Protein 7RXU (pdb70)

Solvent-accessible surface area: 7900 Å² total; per-residue (Å²): 137,133,36,114,12,43,125,94,0,47,4,44,18,94,57,34,170,70,161,104,73,25,204,2,31,96,36,0,61,114,24,0,15,85,64,0,60,57,153,68,18,125,101,174,128,24,50,2,20,0,46,2,88,4,49,94,38,78,36,61,54,87,39,124,41,199,110,45,102,29,51,17,40,52,0,74,2,41,0,41,2,76,1,63,29,132,120,48,64,83,88,81,52,60,13,54,2,34,74,79,24,149,37,65,74,113,54,154,21,57,95,86,24,34,76,63,0,7,85,16,0,0,21,81,0,0,72,96,0,34,66,80,19,91

Radius of gyration: 16.75 Å; Cα contacts (8 Å, |Δi|>4): 276; chains: 1; bounding box: 41×37×44 Å

Secondary structure (DSSP, 8-state):
----S-SEEEEEEEE---------HHHHHHHHHHHHT-EE--GGG-SEEEEEEEEEEEEEEEEE-TTS-EEEEEEEEEEEEEEE-SSS-EEEEEEEEEEEEE--TT-PPPHHHHHHHHHHHHHHHHHHHHHHH-

InterPro domains:
  IPR007485 LPS-assembly lipoprotein LptE [PF04390] (37-156)

Foldseek 3Di:
DDFDADQEEAEFEEEDDDPLDADCRVVLVVLLCVVRVHDYDDPVVGQKYKYKYKAPWDWAADDADPVRFGFKTKTKIKIWIWIQGNVGDIDTDIFMFIDMDTDDGPDDQDNVNSNVGVSRRSNVRSVVVRVVRD

Nearest PDB structures (foldseek):
  7rxu-assembly1_A  TM=1.008E+00  e=3.771E-29  Campylobact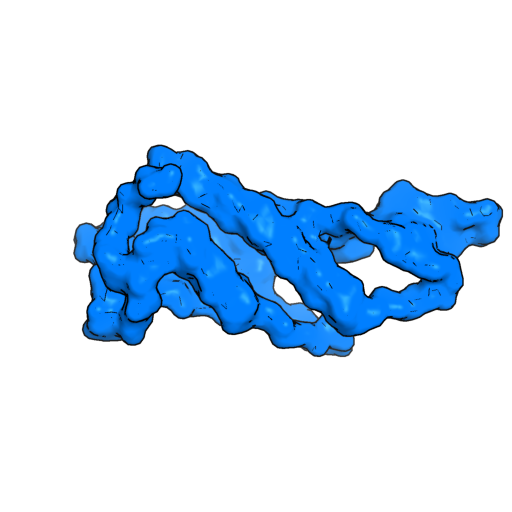er jejuni
  5ixm-assembly3_F  TM=6.508E-01  e=1.075E-06  Yersinia pestis
  2r76-assembly1_A  TM=6.269E-01  e=2.241E-06  Shewanella oneidensis MR-1
  5ixm-assembly1_B  TM=6.285E-01  e=2.862E-06  Yersinia pestis
  5iv8-assembly1_B  TM=6.406E-01  e=2.156E-05  Klebsiella pneumoniae

Sequence (134 aa):
ANNIFDEKVYVNVELSQQDNSIYVADTLKEMVISKLGRKLALKHEADDVINVKMNNLEFIPLAYDKNGYVISYKAKLNLDFNVVFKDGSSQAFSTSGSYNFEISPNSIISDSARYEEAIRAASSEAFDEFISVIA

Structure (mmCIF, N/CA/C/O backbone):
data_7RXU
#
_entry.id   7RXU
#
_cell.length_a   89.071
_cell.length_b   89.071
_cell.length_c   118.220
_cell.angle_alpha   90.000
_cell.angle_beta   90.000
_cell.angle_gamma   120.000
#
_symmetry.space_group_name_H-M   'P 62 2 2'
#
loop_
_entity.id
_entity.type
_entity.pdbx_description
1 polymer Lipoprotein
2 non-polymer GLYCEROL
3 non-polymer 1,2-ETHANEDIOL
4 water water
#
loop_
_atom_site.group_PDB
_atom_site.id
_atom_site.type_symbol
_atom_site.label_atom_id
_atom_site.label_alt_id
_atom_site.label_comp_id
_atom_site.label_asym_id
_atom_site.label_entity_id
_atom_site.label_seq_id
_atom_site.pdbx_PDB_ins_code
_atom_site.Cartn_x
_atom_site.Cartn_y
_atom_site.Cartn_z
_atom_site.occupancy
_atom_site.B_iso_or_equiv
_atom_site.auth_seq_id
_atom_site.auth_comp_id
_atom_site.auth_asym_id
_atom_site.auth_atom_id
_atom_site.pdbx_PDB_model_num
ATOM 1 N N . ALA A 1 10 ? 56.26842 15.41863 15.21966 1.000 165.35458 25 ALA A N 1
ATOM 2 C CA . ALA A 1 10 ? 56.28186 15.05808 16.63443 1.000 165.53325 25 ALA A CA 1
ATOM 3 C C . ALA A 1 10 ? 56.75810 16.22189 17.50280 1.000 174.39463 25 ALA A C 1
ATOM 4 O O . ALA A 1 10 ? 57.70778 16.08457 18.27431 1.000 182.89941 25 ALA A O 1
ATOM 6 N N . ASN A 1 11 ? 56.09473 17.36846 17.37613 1.000 171.69382 26 ASN A N 1
ATOM 7 C CA . ASN A 1 11 ? 56.45434 18.57664 18.11201 1.000 170.89820 26 ASN A CA 1
ATOM 8 C C . ASN A 1 11 ? 55.23390 19.04272 18.89326 1.000 158.06538 26 ASN A C 1
ATOM 9 O O . ASN A 1 11 ? 54.23338 19.46103 18.30054 1.000 148.32958 26 ASN A O 1
ATOM 14 N N . ASN A 1 12 ? 55.32066 18.97060 20.21998 1.000 155.36403 27 ASN A N 1
ATOM 15 C CA . ASN A 1 12 ? 54.18246 19.19409 21.09815 1.000 148.28482 27 ASN A CA 1
ATOM 16 C C . ASN A 1 12 ? 54.53637 20.24413 22.14143 1.000 142.52813 27 ASN A C 1
ATOM 17 O O . ASN A 1 12 ? 55.70707 20.57493 22.35007 1.000 150.08830 27 ASN A O 1
ATOM 22 N N . ILE A 1 13 ? 53.50181 20.75409 22.81505 1.000 130.21260 28 ILE A N 1
ATOM 23 C CA . ILE A 1 13 ? 53.67879 21.83500 23.78048 1.000 129.03754 28 ILE A CA 1
ATOM 24 C C . ILE A 1 13 ? 53.61444 21.35527 25.22192 1.000 133.30306 28 ILE A C 1
ATOM 25 O O . ILE A 1 13 ? 53.90468 22.14384 26.13761 1.000 130.63418 28 ILE A O 1
ATOM 30 N N . PHE A 1 14 ? 53.27554 20.09047 25.45514 1.000 133.43648 29 PHE A N 1
ATOM 31 C CA . PHE A 1 14 ? 53.17922 19.57219 26.80945 1.000 112.99846 29 PHE A CA 1
ATOM 32 C C . PHE A 1 14 ? 54.56476 19.41347 27.42961 1.000 115.33613 29 PHE A C 1
ATOM 33 O O . PHE A 1 14 ? 55.59480 19.50340 26.75867 1.000 124.88153 29 PHE A O 1
ATOM 41 N N . ASP A 1 15 ? 54.57830 19.17126 28.73465 1.000 105.52216 30 ASP A N 1
ATOM 42 C CA . ASP A 1 15 ? 55.80147 18.87517 29.46256 1.000 119.17360 30 ASP A CA 1
ATOM 43 C C . ASP A 1 15 ? 55.96032 17.36339 29.60938 1.000 121.77078 30 ASP A C 1
ATOM 44 O O . ASP A 1 15 ? 55.03345 16.59240 29.35282 1.000 118.31052 30 ASP A O 1
ATOM 49 N N . GLU A 1 16 ? 57.15015 16.95063 30.06232 1.000 118.33881 31 GLU A N 1
ATOM 50 C CA . GLU A 1 16 ? 57.56928 15.55266 29.95104 1.000 117.59084 31 GLU A CA 1
ATOM 51 C C . GLU A 1 16 ? 56.56548 14.58071 30.56720 1.000 113.28532 31 GLU A C 1
ATOM 52 O O . GLU A 1 16 ? 56.36823 13.47422 30.05053 1.000 107.41168 31 GLU A O 1
ATOM 58 N N . LYS A 1 17 ? 55.93135 14.96194 31.67290 1.000 103.91980 32 LYS A N 1
ATOM 59 C CA . LYS A 1 17 ? 55.02236 14.07377 32.38962 1.000 108.81944 32 LYS A CA 1
ATOM 60 C C . LYS A 1 17 ? 53.59607 14.60094 32.28920 1.000 110.92773 32 LYS A C 1
ATOM 61 O O . LYS A 1 17 ? 53.31758 15.73955 32.68417 1.000 117.12454 32 LYS A O 1
ATOM 67 N N . VAL A 1 18 ? 52.69930 13.76606 31.76512 1.000 98.51121 33 VAL A N 1
ATOM 68 C CA . VAL A 1 18 ? 51.30502 14.12394 31.53770 1.000 91.85940 33 VAL A CA 1
ATOM 69 C C . VAL A 1 18 ? 50.42629 13.10129 32.24047 1.000 86.71600 33 VAL A C 1
ATOM 70 O O . VAL A 1 18 ? 50.69701 11.89718 32.18870 1.000 86.16239 33 VAL A O 1
ATOM 74 N N . TYR A 1 19 ? 49.37354 13.57839 32.89200 1.000 86.41661 34 TYR A N 1
ATOM 75 C CA . TYR A 1 19 ? 48.35355 12.71153 33.46550 1.000 90.43178 34 TYR A CA 1
ATOM 76 C C . TYR A 1 19 ? 47.16735 12.66849 32.50775 1.000 94.37570 34 TYR A C 1
ATOM 77 O O . TYR A 1 19 ? 46.64028 13.71721 32.12079 1.000 91.61329 34 TYR A O 1
ATOM 86 N N . VAL A 1 20 ? 46.76044 11.46564 32.11032 1.000 92.32693 35 VAL A N 1
ATOM 87 C CA . VAL A 1 20 ? 45.65977 11.29057 31.17037 1.000 87.95638 35 VAL A CA 1
ATOM 88 C C . VAL A 1 20 ? 44.55106 10.51645 31.86720 1.000 81.97886 35 VAL A C 1
ATOM 89 O O . VAL A 1 20 ? 44.77965 9.41887 32.39024 1.000 90.47236 35 VAL A O 1
ATOM 93 N N . ASN A 1 21 ? 43.35397 11.08834 31.86432 1.000 79.40672 36 ASN A N 1
ATOM 94 C CA . ASN A 1 21 ? 42.15246 10.45597 32.38243 1.000 82.92907 36 ASN A CA 1
ATOM 95 C C . ASN A 1 21 ? 41.14237 10.35567 31.24794 1.000 88.98588 36 ASN A C 1
ATOM 96 O O . ASN A 1 21 ? 40.81691 11.36515 30.61374 1.000 84.37315 36 ASN A O 1
ATOM 101 N N . VAL A 1 22 ? 40.65244 9.14671 30.98840 1.000 80.34156 37 VAL A N 1
ATOM 102 C CA . VAL A 1 22 ? 39.70820 8.89683 29.90465 1.000 71.50547 37 VAL A CA 1
ATOM 103 C C . VAL A 1 22 ? 38.40802 8.36783 30.49893 1.000 83.23514 37 VAL A C 1
ATOM 104 O O . VAL A 1 22 ? 38.41339 7.35825 31.21664 1.000 86.41697 37 VAL A O 1
ATOM 108 N N . GLU A 1 23 ? 37.29754 9.04518 30.19830 1.000 87.44393 38 GLU A N 1
ATOM 109 C CA . GLU A 1 23 ? 35.96376 8.58804 30.56532 1.000 84.73650 38 GLU A CA 1
ATOM 110 C C . GLU A 1 23 ? 35.12814 8.33778 29.31332 1.000 91.32686 38 GLU A C 1
ATOM 111 O O . GLU A 1 23 ? 35.36776 8.92831 28.25472 1.000 81.87631 38 GLU A O 1
ATOM 117 N N . LEU A 1 24 ? 34.13801 7.45572 29.44043 1.000 99.95956 39 LEU A N 1
ATOM 118 C CA . LEU A 1 24 ? 33.22418 7.13867 28.35028 1.000 94.58625 39 LEU A CA 1
ATOM 119 C C . LEU A 1 24 ? 31.78886 7.33087 28.81872 1.000 103.91346 39 LEU A C 1
ATOM 120 O O . LEU A 1 24 ? 31.49719 7.30742 30.01686 1.000 118.01694 39 LEU A O 1
ATOM 125 N N . SER A 1 25 ? 30.88383 7.49603 27.85772 1.000 107.71970 40 SER A N 1
ATOM 126 C CA . SER A 1 25 ? 29.49418 7.74236 28.20708 1.000 125.04618 40 SER A CA 1
ATOM 127 C C . SER A 1 25 ? 28.77894 6.44166 28.58456 1.000 132.88706 40 SER A C 1
ATOM 128 O O . SER A 1 25 ? 29.28252 5.32797 28.39531 1.000 132.10554 40 SER A O 1
ATOM 131 N N . GLN A 1 26 ? 27.59011 6.60971 29.15606 1.000 147.08213 41 GLN A N 1
ATOM 132 C CA . GLN A 1 26 ? 26.72394 5.48547 29.48457 1.000 157.50401 41 GLN A CA 1
ATOM 133 C C . GLN A 1 26 ? 26.38396 4.67765 28.23459 1.000 155.48209 41 GLN A C 1
ATOM 134 O O . GLN A 1 26 ? 26.00895 5.24418 27.19908 1.000 140.75875 41 GLN A O 1
ATOM 140 N N . GLN A 1 27 ? 26.57979 3.35385 28.31578 1.000 163.47784 42 GLN A N 1
ATOM 141 C CA . GLN A 1 27 ? 26.22605 2.43058 27.24058 1.000 173.26146 42 GLN A CA 1
ATOM 142 C C . GLN A 1 27 ? 25.87915 1.08599 27.85857 1.000 173.63800 42 GLN A C 1
ATOM 143 O O . GLN A 1 27 ? 26.49998 0.67770 28.84032 1.000 191.99096 42 GLN A O 1
ATOM 149 N N . ASP A 1 28 ? 24.90354 0.39697 27.26523 1.000 157.97521 43 ASP A N 1
ATOM 150 C CA . ASP A 1 28 ? 24.56057 -0.96036 27.67884 1.000 149.66550 43 ASP A CA 1
ATOM 151 C C . ASP A 1 28 ? 23.82398 -1.71144 26.58158 1.000 139.27236 43 ASP A C 1
ATOM 152 O O . ASP A 1 28 ? 23.96464 -2.92703 26.44269 1.000 127.71616 43 ASP A O 1
ATOM 157 N N . ASN A 1 31 ? 26.65519 -4.14830 24.52710 1.000 143.36644 46 ASN A N 1
ATOM 158 C CA . ASN A 1 31 ? 27.37503 -3.33277 23.55197 1.000 153.15830 46 ASN A CA 1
ATOM 159 C C . ASN A 1 31 ? 28.43723 -2.47282 24.22461 1.000 155.84528 46 ASN A C 1
ATOM 160 O O . ASN A 1 31 ? 29.22141 -1.79642 23.55711 1.000 156.56470 46 ASN A O 1
ATOM 165 N N . SER A 1 32 ? 28.45753 -2.51104 25.55369 1.000 152.02558 47 SER A N 1
ATOM 166 C CA . SER A 1 32 ? 29.50434 -1.84530 26.31821 1.000 133.69823 47 SER A CA 1
ATOM 167 C C . SER A 1 32 ? 30.82943 -2.57380 26.11114 1.000 113.27081 47 SER A C 1
ATOM 168 O O . SER A 1 32 ? 30.90655 -3.79202 26.30120 1.000 109.95488 47 SER A O 1
ATOM 171 N N . ILE A 1 33 ? 31.86922 -1.84121 25.69864 1.000 95.87280 48 ILE A N 1
ATOM 172 C CA . ILE A 1 33 ? 33.18090 -2.43025 25.46018 1.000 96.20438 48 ILE A CA 1
ATOM 173 C C . ILE A 1 33 ? 34.25209 -1.61103 26.17258 1.000 85.56921 48 ILE A C 1
ATOM 174 O O . ILE A 1 33 ? 34.07186 -0.43242 26.48228 1.000 83.13506 48 ILE A O 1
ATOM 179 N N . TYR A 1 34 ? 35.38762 -2.26163 26.42187 1.000 75.85614 49 TYR A N 1
ATOM 180 C CA . TYR A 1 34 ? 36.53774 -1.62631 27.05252 1.000 65.45223 49 TYR A CA 1
ATOM 181 C C . TYR A 1 34 ? 37.41580 -0.97758 25.99935 1.000 74.01812 49 TYR A C 1
ATOM 182 O O . TYR A 1 34 ? 37.96535 -1.66659 25.13408 1.000 91.45214 49 TYR A O 1
ATOM 191 N N . VAL A 1 35 ? 37.58119 0.33689 26.10307 1.000 72.58847 50 VAL A N 1
ATOM 192 C CA . VAL A 1 35 ? 38.42547 1.08980 25.18812 1.000 71.76256 50 VAL A CA 1
ATOM 193 C C . VAL A 1 35 ? 39.17610 2.16550 25.96137 1.000 61.94416 50 VAL A C 1
ATOM 194 O O . VAL A 1 35 ? 40.12212 2.76719 25.44192 1.000 70.91046 50 VAL A O 1
ATOM 198 N N . ALA A 1 36 ? 38.75676 2.42056 27.20230 1.000 65.17847 51 ALA A N 1
ATOM 199 C CA . ALA A 1 36 ? 39.24440 3.59115 27.92984 1.000 67.37920 51 ALA A CA 1
ATOM 200 C C . ALA A 1 36 ? 40.76637 3.56522 28.09424 1.000 66.84651 51 ALA A C 1
ATOM 201 O O . ALA A 1 36 ? 41.44419 4.58012 27.88451 1.000 66.38133 51 ALA A O 1
ATOM 203 N N . ASP A 1 37 ? 41.32588 2.41151 28.46212 1.000 70.65235 52 ASP A N 1
ATOM 204 C CA . ASP A 1 37 ? 42.77333 2.32551 28.63672 1.000 67.46525 52 ASP A CA 1
ATOM 205 C C . ASP A 1 37 ? 43.50060 2.31475 27.30315 1.000 69.91758 52 ASP A C 1
ATOM 206 O O . ASP A 1 37 ? 44.66150 2.74184 27.22569 1.000 70.16098 52 ASP A O 1
ATOM 211 N N . THR A 1 38 ? 42.84613 1.80030 26.25866 1.000 69.91488 53 THR A N 1
ATOM 212 C CA . THR A 1 38 ? 43.40038 1.87241 24.91237 1.000 71.70516 53 THR A CA 1
ATOM 213 C C . THR A 1 38 ? 43.53983 3.31806 24.46829 1.000 60.56313 53 THR A C 1
ATOM 214 O O . THR A 1 38 ? 44.58243 3.71851 23.93543 1.000 61.03181 53 THR A O 1
ATOM 218 N N . LEU A 1 39 ? 42.49308 4.11727 24.69822 1.000 60.57107 54 LEU A N 1
ATOM 219 C CA . LEU A 1 39 ? 42.51456 5.53736 24.35470 1.000 56.50125 54 LEU A CA 1
ATOM 220 C C . LEU A 1 39 ? 43.59912 6.27785 25.12194 1.000 57.02591 54 LEU A C 1
ATOM 221 O O . LEU A 1 39 ? 44.28117 7.14889 24.56429 1.000 68.21406 54 LEU A O 1
ATOM 226 N N . LYS A 1 40 ? 43.76602 5.95031 26.40486 1.000 57.99390 55 LYS A N 1
ATOM 227 C CA . LYS A 1 40 ? 44.81374 6.57151 27.20588 1.000 68.14878 55 LYS A CA 1
ATOM 228 C C . LYS A 1 40 ? 46.19192 6.26529 26.63225 1.000 69.77463 55 LYS A C 1
ATOM 229 O O . LYS A 1 40 ? 46.98193 7.17461 26.35439 1.000 76.05371 55 LYS A O 1
ATOM 235 N N . GLU A 1 41 ? 46.49848 4.98445 26.43993 1.000 65.41091 56 GLU A N 1
ATOM 236 C CA . GLU A 1 41 ? 47.81438 4.63617 25.92097 1.000 62.95827 56 GLU A CA 1
ATOM 237 C C . GLU A 1 41 ? 48.01071 5.15823 24.50380 1.000 67.40927 56 GLU A C 1
ATOM 238 O O . GLU A 1 41 ? 49.14084 5.46811 24.10686 1.000 61.95393 56 GLU A O 1
ATOM 244 N N . MET A 1 42 ? 46.92497 5.29175 23.74075 1.000 60.49751 57 MET A N 1
ATOM 245 C CA . MET A 1 42 ? 47.03693 5.80268 22.38130 1.000 65.63110 57 MET A CA 1
ATOM 246 C C . MET A 1 42 ? 47.45774 7.27037 22.38357 1.000 74.41997 57 MET A C 1
ATOM 247 O O . MET A 1 42 ? 48.44588 7.64132 21.73621 1.000 66.79196 57 MET A O 1
ATOM 252 N N . VAL A 1 43 ? 46.74947 8.12043 23.13457 1.000 67.29325 58 VAL A N 1
ATOM 253 C CA . VAL A 1 43 ? 47.05181 9.54897 23.06400 1.000 75.44378 58 VAL A CA 1
ATOM 254 C C . VAL A 1 43 ? 48.43094 9.84360 23.64480 1.000 81.93581 58 VAL A C 1
ATOM 255 O O . VAL A 1 43 ? 49.17274 10.67776 23.11191 1.000 71.89339 58 VAL A O 1
ATOM 259 N N . ILE A 1 44 ? 48.81037 9.15950 24.72764 1.000 74.40675 59 ILE A N 1
ATOM 260 C CA . ILE A 1 44 ? 50.10327 9.45599 25.33422 1.000 67.08863 59 ILE A CA 1
ATOM 261 C C . ILE A 1 44 ? 51.23910 9.04707 24.40053 1.000 75.68238 59 ILE A C 1
ATOM 262 O O . ILE A 1 44 ? 52.28350 9.70961 24.35432 1.000 75.18220 59 ILE A O 1
ATOM 267 N N . SER A 1 45 ? 51.05133 7.97905 23.62238 1.000 68.01963 60 SER A N 1
ATOM 268 C CA . SER A 1 45 ? 52.04145 7.61691 22.61335 1.000 73.64391 60 SER A CA 1
ATOM 269 C C . SER A 1 45 ? 52.09020 8.64318 21.47941 1.000 77.10763 60 SER A C 1
ATOM 270 O O . SER A 1 45 ? 53.17197 8.95050 20.96534 1.000 75.38628 60 SER A O 1
ATOM 273 N N . LYS A 1 46 ? 50.93541 9.19011 21.07915 1.000 70.06815 61 LYS A N 1
ATOM 274 C CA . LYS A 1 46 ? 50.93005 10.27768 20.09919 1.000 78.55557 61 LYS A CA 1
ATOM 275 C C . LYS A 1 46 ? 51.62132 11.52683 20.64049 1.000 76.79673 61 LYS A C 1
ATOM 276 O O . LYS A 1 46 ? 52.34781 12.20479 19.90634 1.000 77.26768 61 LYS A O 1
ATOM 282 N N . LEU A 1 47 ? 51.39618 11.85575 21.91686 1.000 89.95222 62 LEU A N 1
ATOM 283 C CA . LEU A 1 47 ? 52.00507 13.03948 22.51893 1.000 86.95966 62 LEU A CA 1
ATOM 284 C C . LEU A 1 47 ? 53.51093 12.89324 22.70608 1.000 88.68147 62 LEU A C 1
ATOM 285 O O . LEU A 1 47 ? 54.20921 13.90692 22.81373 1.000 105.47005 62 LEU A O 1
ATOM 290 N N . GLY A 1 48 ? 54.02400 11.66540 22.75272 1.000 87.96198 63 GLY A N 1
ATOM 291 C CA . GLY A 1 48 ? 55.44833 11.44496 22.91091 1.000 83.29493 63 GLY A CA 1
ATOM 292 C C . GLY A 1 48 ? 55.96300 11.64145 24.31582 1.000 88.92513 63 GLY A C 1
ATOM 293 O O . GLY A 1 48 ? 57.18214 11.63130 24.52311 1.000 100.81476 63 GLY A O 1
ATOM 294 N N . ARG A 1 49 ? 55.07712 11.82044 25.28608 1.000 84.79911 64 ARG A N 1
ATOM 295 C CA . ARG A 1 49 ? 55.46302 12.01251 26.67193 1.000 96.96691 64 ARG A CA 1
ATOM 296 C C . ARG A 1 49 ? 55.19936 10.74750 27.47906 1.000 97.77891 64 ARG A C 1
ATOM 297 O O . ARG A 1 49 ? 54.61090 9.77810 26.99964 1.000 90.36611 64 ARG A O 1
ATOM 305 N N . LYS A 1 50 ? 55.64467 10.76952 28.72646 1.000 99.35659 65 LYS A N 1
ATOM 306 C CA . LYS A 1 50 ? 55.50877 9.63010 29.61589 1.000 104.91206 65 LYS A CA 1
ATOM 307 C C . LYS A 1 50 ? 54.37134 9.87428 30.60042 1.000 99.86296 65 LYS A C 1
ATOM 308 O O . LYS A 1 50 ? 54.21180 10.98073 31.12152 1.000 108.44826 65 LYS A O 1
ATOM 314 N N . LEU A 1 51 ? 53.55902 8.84152 30.81525 1.000 96.21035 66 LEU A N 1
ATOM 315 C CA . LEU A 1 51 ? 52.43129 8.93384 31.73005 1.000 92.03100 66 LEU A CA 1
ATOM 316 C C . LEU A 1 51 ? 52.90443 9.16228 33.16098 1.000 101.37224 66 LEU A C 1
ATOM 317 O O . LEU A 1 51 ? 53.98937 8.72901 33.55966 1.000 109.70685 66 LEU A O 1
ATOM 322 N N . ALA A 1 52 ? 52.06179 9.83783 33.94110 1.000 94.63359 67 ALA A N 1
ATOM 323 C CA . ALA A 1 52 ? 52.36958 10.12853 35.33300 1.000 100.20852 67 ALA A CA 1
ATOM 324 C C . ALA A 1 52 ? 51.08280 10.14792 36.14767 1.000 94.71874 67 ALA A C 1
ATOM 325 O O . ALA A 1 52 ? 49.98575 10.32691 35.61334 1.000 92.19290 67 ALA A O 1
ATOM 327 N N . LEU A 1 53 ? 51.23165 9.96674 37.45721 1.000 107.78346 68 LEU A N 1
ATOM 328 C CA . LEU A 1 53 ? 50.08073 10.00824 38.34593 1.000 111.08229 68 LEU A CA 1
ATOM 329 C C . LEU A 1 53 ? 49.56454 11.44306 38.48019 1.000 112.37359 68 LEU A C 1
ATOM 330 O O . LEU A 1 53 ? 50.29643 12.41582 38.27168 1.000 117.04037 68 LEU A O 1
ATOM 335 N N . LYS A 1 54 ? 48.27946 11.56138 38.83828 1.000 104.21649 69 LYS A N 1
ATOM 336 C CA . LYS A 1 54 ? 47.58365 12.84725 38.76176 1.000 109.50257 69 LYS A CA 1
ATOM 337 C C . LYS A 1 54 ? 48.30957 13.94025 39.53628 1.000 118.12432 69 LYS A C 1
ATOM 338 O O . LYS A 1 54 ? 48.46282 15.06559 39.04719 1.000 120.42946 69 LYS A O 1
ATOM 344 N N . HIS A 1 55 ? 48.74528 13.63792 40.75343 1.000 122.32295 70 HIS A N 1
ATOM 345 C CA . HIS A 1 55 ? 49.39061 14.63405 41.59265 1.000 140.33837 70 HIS A CA 1
ATOM 346 C C . HIS A 1 55 ? 50.90647 14.59978 41.48471 1.000 145.49587 70 HIS A C 1
ATOM 347 O O . HIS A 1 55 ? 51.58823 15.27026 42.26569 1.000 155.03203 70 HIS A O 1
ATOM 354 N N . GLU A 1 56 ? 51.44338 13.84248 40.52961 1.000 137.67849 71 GLU A N 1
ATOM 355 C CA . GLU A 1 56 ? 52.86331 13.86804 40.20514 1.000 143.94925 71 GLU A CA 1
ATOM 356 C C . GLU A 1 56 ? 53.11085 14.36916 38.78810 1.000 135.92164 71 GLU A C 1
ATOM 357 O O . GLU A 1 56 ? 54.23394 14.24437 38.28319 1.000 135.56618 71 GLU A O 1
ATOM 363 N N . ALA A 1 57 ? 52.09679 14.93194 38.13663 1.000 125.09593 72 ALA A N 1
ATOM 364 C CA . ALA A 1 57 ? 52.16778 15.30930 36.73475 1.000 120.56188 72 ALA A CA 1
ATOM 365 C C . ALA A 1 57 ? 52.27118 16.81973 36.58311 1.000 124.31379 72 ALA A C 1
ATOM 366 O O . ALA A 1 57 ? 51.85900 17.58950 37.45543 1.000 128.74517 72 ALA A O 1
ATOM 368 N N . ASP A 1 58 ? 52.83503 17.23456 35.44901 1.000 126.16176 73 ASP A N 1
ATOM 369 C CA . ASP A 1 58 ? 52.91245 18.65488 35.13157 1.000 137.30154 73 ASP A CA 1
ATOM 370 C C . ASP A 1 58 ? 51.61911 19.13758 34.48954 1.000 137.52357 73 ASP A C 1
ATOM 371 O O . ASP A 1 58 ? 51.02702 20.13050 34.92983 1.000 122.11481 73 ASP A O 1
ATOM 376 N N . ASP A 1 59 ? 51.16397 18.43428 33.45522 1.000 118.36256 74 ASP A N 1
ATOM 377 C CA . ASP A 1 59 ? 49.93119 18.75564 32.75838 1.000 105.66447 74 ASP A CA 1
ATOM 378 C C . ASP A 1 59 ? 48.91922 17.63524 32.95299 1.000 95.21776 74 ASP A C 1
ATOM 379 O O . ASP A 1 59 ? 49.26546 16.50303 33.30405 1.000 98.79680 74 ASP A O 1
ATOM 384 N N . VAL A 1 60 ? 47.65553 17.97228 32.71945 1.000 90.78649 75 VAL A N 1
ATOM 385 C CA . VAL A 1 60 ? 46.54273 17.04860 32.87712 1.000 87.63373 75 VAL A CA 1
ATOM 386 C C . VAL A 1 60 ? 45.65706 17.16276 31.64712 1.000 90.87852 75 VAL A C 1
ATOM 387 O O . VAL A 1 60 ? 45.29402 18.27264 31.24294 1.000 88.91437 75 VAL A O 1
ATOM 391 N N . ILE A 1 61 ? 45.33011 16.02303 31.04054 1.000 87.09180 76 ILE A N 1
ATOM 392 C CA . ILE A 1 61 ? 44.37551 15.95829 29.93980 1.000 78.63120 76 ILE A CA 1
ATOM 393 C C . ILE A 1 61 ? 43.21116 15.10001 30.39472 1.000 82.98501 76 ILE A C 1
ATOM 394 O O . ILE A 1 61 ? 43.40398 13.94068 30.77800 1.000 77.57246 76 ILE A O 1
ATOM 399 N N . ASN A 1 62 ? 42.00885 15.65781 30.35058 1.000 86.52954 77 ASN A N 1
ATOM 400 C CA . ASN A 1 62 ? 40.79467 14.89465 30.59686 1.000 81.85659 77 ASN A CA 1
ATOM 401 C C . ASN A 1 62 ? 40.09388 14.69349 29.26293 1.000 80.06811 77 ASN A C 1
ATOM 402 O O . ASN A 1 62 ? 39.85852 15.65907 28.52896 1.000 80.56108 77 ASN A O 1
ATOM 407 N N . VAL A 1 63 ? 39.79346 13.43991 28.93980 1.000 67.96339 78 VAL A N 1
ATOM 408 C CA . VAL A 1 63 ? 39.16031 13.07998 27.68092 1.000 75.32877 78 VAL A CA 1
ATOM 409 C C . VAL A 1 63 ? 37.87926 12.33459 28.00175 1.000 78.45516 78 VAL A C 1
ATOM 410 O O . VAL A 1 63 ? 37.87851 11.42465 28.83863 1.000 83.03162 78 VAL A O 1
ATOM 414 N N . LYS A 1 64 ? 36.79202 12.71920 27.34230 1.000 73.28058 79 LYS A N 1
ATOM 415 C CA . LYS A 1 64 ? 35.52616 12.01489 27.47393 1.000 76.53364 79 LYS A CA 1
ATOM 416 C C . LYS A 1 64 ? 34.98889 11.74382 26.07978 1.000 69.73494 79 LYS A C 1
ATOM 417 O O . LYS A 1 64 ? 34.75794 12.67826 25.30815 1.000 76.96650 79 LYS A O 1
ATOM 423 N N . MET A 1 65 ? 34.81632 10.47003 25.75019 1.000 76.22655 80 MET A N 1
ATOM 424 C CA . MET A 1 65 ? 34.21130 10.11929 24.47882 1.000 71.69462 80 MET A CA 1
ATOM 425 C C . MET A 1 65 ? 32.71648 10.37870 24.52553 1.000 88.58602 80 MET A C 1
ATOM 426 O O . MET A 1 65 ? 32.02409 9.92014 25.43869 1.000 97.77036 80 MET A O 1
ATOM 431 N N . ASN A 1 66 ? 32.21622 11.09138 23.52204 1.000 88.48916 81 ASN A N 1
ATOM 432 C CA . ASN A 1 66 ? 30.82830 11.50870 23.49642 1.000 78.81657 81 ASN A CA 1
ATOM 433 C C . ASN A 1 66 ? 30.26876 11.35563 22.09158 1.000 79.10073 81 ASN A C 1
ATOM 434 O O . ASN A 1 66 ? 31.00631 11.34506 21.10415 1.000 74.30259 81 ASN A O 1
ATOM 439 N N . ASN A 1 67 ? 28.94173 11.24124 22.02166 1.000 83.71533 82 ASN A N 1
ATOM 440 C CA . ASN A 1 67 ? 28.19885 11.21491 20.75695 1.000 80.60018 82 ASN A CA 1
ATOM 441 C C . ASN A 1 67 ? 28.62857 10.05082 19.86736 1.000 76.87636 82 ASN A C 1
ATOM 442 O O . ASN A 1 67 ? 28.61586 10.15099 18.64079 1.000 79.33767 82 ASN A O 1
ATOM 447 N N . LEU A 1 68 ? 29.00544 8.93680 20.48507 1.000 76.40374 83 LEU A N 1
ATOM 448 C CA . LEU A 1 68 ? 29.36592 7.74331 19.72911 1.000 66.85747 83 LEU A CA 1
ATOM 449 C C . LEU A 1 68 ? 28.13835 7.23418 18.98210 1.000 80.71656 83 LEU A C 1
ATOM 450 O O . LEU A 1 68 ? 27.10728 6.94972 19.59620 1.000 81.55017 83 LEU A O 1
ATOM 455 N N . GLU A 1 69 ? 28.24232 7.11942 17.66041 1.000 88.60164 84 GLU A N 1
ATOM 456 C CA . GLU A 1 69 ? 27.12291 6.66607 16.85236 1.000 91.47508 84 GLU A CA 1
ATOM 457 C C . GLU A 1 69 ? 27.61865 5.81876 15.69098 1.000 86.03836 84 GLU A C 1
ATOM 458 O O . GLU A 1 69 ? 28.73380 6.00650 15.18576 1.000 77.31540 84 GLU A O 1
ATOM 464 N N . PHE A 1 70 ? 26.76492 4.88423 15.28159 1.000 78.03049 85 PHE A N 1
ATOM 465 C CA . PHE A 1 70 ? 27.00440 4.00922 14.13940 1.000 80.31277 85 PHE A CA 1
ATOM 466 C C . PHE A 1 70 ? 25.95745 4.34447 13.07975 1.000 93.77811 85 PHE A C 1
ATOM 467 O O . PHE A 1 70 ? 24.78194 3.99754 13.22956 1.000 98.22467 85 PHE A O 1
ATOM 475 N N . ILE A 1 71 ? 26.37355 5.03452 12.02985 1.000 82.71333 86 ILE A N 1
ATOM 476 C CA . ILE A 1 71 ? 25.45928 5.54356 11.00175 1.000 89.06434 86 ILE A CA 1
ATOM 477 C C . ILE A 1 71 ? 25.51742 4.61599 9.80229 1.000 97.34270 86 ILE A C 1
ATOM 478 O O . ILE A 1 71 ? 26.61191 4.30673 9.31471 1.000 96.11831 86 ILE A O 1
ATOM 483 N N . PRO A 1 72 ? 24.36931 4.14831 9.29004 1.000 97.84619 87 PRO A N 1
ATOM 484 C CA . PRO A 1 72 ? 24.38545 3.28759 8.09878 1.000 100.85522 87 PRO A CA 1
ATOM 485 C C . PRO A 1 72 ? 24.84289 4.05313 6.86294 1.000 97.57141 87 PRO A C 1
ATOM 486 O O . PRO A 1 72 ? 24.35101 5.14539 6.56921 1.000 91.69787 87 PRO A O 1
ATOM 490 N N . LEU A 1 73 ? 25.79535 3.46701 6.13861 1.000 87.03233 88 LEU A N 1
ATOM 491 C CA . LEU A 1 73 ? 26.30483 4.04331 4.90193 1.000 92.93989 88 LEU A CA 1
ATOM 492 C C . LEU A 1 73 ? 25.69821 3.41374 3.65716 1.000 98.61449 88 LEU A C 1
ATOM 493 O O . LEU A 1 73 ? 25.47893 4.11331 2.66302 1.000 103.41041 88 LEU A O 1
ATOM 498 N N . ALA A 1 74 ? 25.43404 2.10730 3.67921 1.000 84.65109 89 ALA A N 1
ATOM 499 C CA . ALA A 1 74 ? 24.96330 1.40011 2.49829 1.000 91.05711 89 ALA A CA 1
ATOM 500 C C . ALA A 1 74 ? 24.04935 0.25135 2.90243 1.000 89.86031 89 ALA A C 1
ATOM 501 O O . ALA A 1 74 ? 24.16014 -0.30059 4.00085 1.000 89.85898 89 ALA A O 1
ATOM 503 N N . TYR A 1 75 ? 23.14604 -0.10369 1.99195 1.000 86.95980 90 TYR A N 1
ATOM 504 C CA . TYR A 1 75 ? 22.19052 -1.18138 2.19296 1.000 91.98325 90 TYR A CA 1
ATOM 505 C C . TYR A 1 75 ? 22.29294 -2.16285 1.03516 1.000 94.50240 90 TYR A C 1
ATOM 506 O O . TYR A 1 75 ? 22.66026 -1.78973 -0.08258 1.000 99.57992 90 TYR A O 1
ATOM 515 N N . ASP A 1 76 ? 21.96449 -3.42345 1.30315 1.000 101.66702 91 ASP A N 1
ATOM 516 C CA . ASP A 1 76 ? 21.96543 -4.42449 0.24358 1.000 109.42166 91 ASP A CA 1
ATOM 517 C C . ASP A 1 76 ? 20.64566 -4.34353 -0.52860 1.000 115.19953 91 ASP A C 1
ATOM 518 O O . ASP A 1 76 ? 19.83255 -3.43761 -0.32256 1.000 109.96786 91 ASP A O 1
ATOM 523 N N . LYS A 1 77 ? 20.41533 -5.30627 -1.42835 1.000 119.71751 92 LYS A N 1
ATOM 524 C CA . LYS A 1 77 ? 19.21880 -5.28432 -2.26720 1.000 120.45542 92 LYS A CA 1
ATOM 525 C C . LYS A 1 77 ? 17.93083 -5.37238 -1.45603 1.000 125.93809 92 LYS A C 1
ATOM 526 O O . LYS A 1 77 ? 16.88904 -4.89124 -1.91568 1.000 114.92275 92 LYS A O 1
ATOM 532 N N . ASN A 1 78 ? 17.97892 -5.95861 -0.25951 1.000 136.80131 93 ASN A N 1
ATOM 533 C CA . ASN A 1 78 ? 16.78797 -6.16705 0.55278 1.000 142.19551 93 ASN A CA 1
ATOM 534 C C . ASN A 1 78 ? 16.53016 -5.04260 1.54829 1.000 140.35487 93 ASN A C 1
ATOM 535 O O . ASN A 1 78 ? 15.44244 -4.99341 2.13361 1.000 155.78026 93 ASN A O 1
ATOM 540 N N . GLY A 1 79 ? 17.48640 -4.13927 1.74708 1.000 127.11310 94 GLY A N 1
ATOM 541 C CA . GLY A 1 79 ? 17.35463 -3.08626 2.72951 1.000 118.15514 94 GLY A CA 1
ATOM 542 C C . GLY A 1 79 ? 18.11330 -3.31913 4.01744 1.000 121.70708 94 GLY A C 1
ATOM 543 O O . GLY A 1 79 ? 18.01292 -2.49045 4.93148 1.000 117.17792 94 GLY A O 1
ATOM 544 N N . TYR A 1 80 ? 18.85361 -4.42206 4.12481 1.000 123.59747 95 TYR A N 1
ATOM 545 C CA . TYR A 1 80 ? 19.68507 -4.66454 5.29626 1.000 115.19909 95 TYR A CA 1
ATOM 546 C C . TYR A 1 80 ? 20.92497 -3.78208 5.24386 1.000 104.62143 95 TYR A C 1
ATOM 547 O O . TYR A 1 80 ? 21.54539 -3.61883 4.18880 1.000 109.36838 95 TYR A O 1
ATOM 556 N N . VAL A 1 81 ? 21.27914 -3.19875 6.38869 1.000 97.28340 96 VAL A N 1
ATOM 557 C CA . VAL A 1 81 ? 22.49329 -2.39702 6.46529 1.000 94.95654 96 VAL A CA 1
ATOM 558 C C . VAL A 1 81 ? 23.69829 -3.29611 6.24015 1.000 92.27687 96 VAL A C 1
ATOM 559 O O . VAL A 1 81 ? 23.80382 -4.37949 6.82927 1.000 102.42637 96 VAL A O 1
ATOM 563 N N . ILE A 1 82 ? 24.60662 -2.85509 5.37410 1.000 86.52733 97 ILE A N 1
ATOM 564 C CA . ILE A 1 82 ? 25.82343 -3.59852 5.07578 1.000 83.99870 97 ILE A CA 1
ATOM 565 C C . ILE A 1 82 ? 27.08319 -2.76944 5.27085 1.000 89.66581 97 ILE A C 1
ATOM 566 O O . ILE A 1 82 ? 28.18904 -3.30559 5.10667 1.000 83.17944 97 ILE A O 1
ATOM 571 N N . SER A 1 83 ? 26.96496 -1.49219 5.62535 1.000 93.40382 98 SER A N 1
ATOM 572 C CA . SER A 1 83 ? 28.12802 -0.63901 5.83628 1.000 90.55667 98 SER A CA 1
ATOM 573 C C . SER A 1 83 ? 27.77705 0.44479 6.84593 1.000 92.01108 98 SER A C 1
ATOM 574 O O . SER A 1 83 ? 26.75331 1.12148 6.70698 1.000 90.04787 98 SER A O 1
ATOM 577 N N . TYR A 1 84 ? 28.62839 0.60488 7.85473 1.000 85.37813 99 TYR A N 1
ATOM 578 C CA . TYR A 1 84 ? 28.42218 1.57160 8.92103 1.000 76.46287 99 TYR A CA 1
ATOM 579 C C . TYR A 1 84 ? 29.54087 2.60032 8.92219 1.000 77.14741 99 TYR A C 1
ATOM 580 O O . TYR A 1 84 ? 30.69270 2.28664 8.60742 1.000 74.37049 99 TYR A O 1
ATOM 589 N N . LYS A 1 85 ? 29.19567 3.82994 9.29990 1.000 77.87489 100 LYS A N 1
ATOM 590 C CA . LYS A 1 85 ? 30.17874 4.84598 9.66201 1.000 71.66027 100 LYS A CA 1
ATOM 591 C C . LYS A 1 85 ? 30.0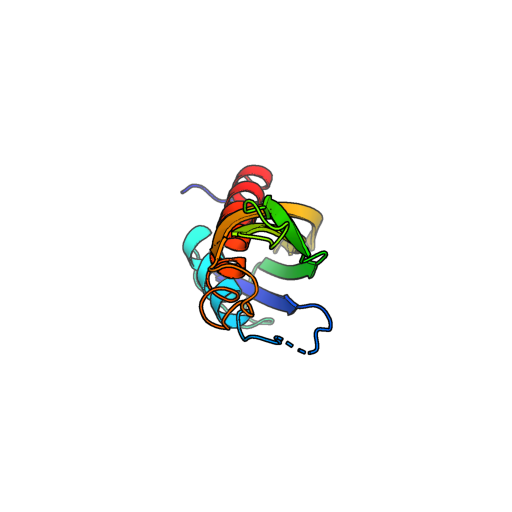5585 5.08237 11.16054 1.000 79.61168 100 LYS A C 1
ATOM 592 O O . LYS A 1 85 ? 29.03504 5.59395 11.63132 1.000 74.81812 100 LYS A O 1
ATOM 598 N N . ALA A 1 86 ? 31.08087 4.69198 11.90760 1.000 73.74098 101 ALA A N 1
ATOM 599 C CA . ALA A 1 86 ? 31.15197 5.03113 13.31944 1.000 68.90316 101 ALA A CA 1
ATOM 600 C C . ALA A 1 86 ? 31.76132 6.41534 13.46474 1.000 70.15445 101 ALA A C 1
ATOM 601 O O . ALA A 1 86 ? 32.79423 6.71161 12.85979 1.000 57.17537 101 ALA A O 1
ATOM 603 N N . LYS A 1 87 ? 31.13108 7.27135 14.25607 1.000 66.86097 102 LYS A N 1
ATOM 604 C CA . LYS A 1 87 ? 31.76191 8.54626 14.54268 1.000 85.23661 102 LYS A CA 1
ATOM 605 C C . LYS A 1 87 ? 31.50981 8.90877 15.99065 1.000 72.21228 102 LYS A C 1
ATOM 606 O O . LYS A 1 87 ? 30.57387 8.41495 16.62277 1.000 72.33256 102 LYS A O 1
ATOM 612 N N . LEU A 1 88 ? 32.38600 9.75308 16.51327 1.000 64.51701 103 LEU A N 1
ATOM 613 C CA . LEU A 1 88 ? 32.36116 10.12188 17.91494 1.000 75.89158 103 LEU A CA 1
ATOM 614 C C . LEU A 1 88 ? 33.06322 11.45941 18.07137 1.000 71.41195 103 LEU A C 1
ATOM 615 O O . LEU A 1 88 ? 33.78880 11.91288 17.18243 1.000 67.51566 103 LEU A O 1
ATOM 620 N N . ASN A 1 89 ? 32.85748 12.07791 19.22457 1.000 72.68818 104 ASN A N 1
ATOM 621 C CA . ASN A 1 89 ? 33.66136 13.21082 19.64429 1.000 77.49643 104 ASN A CA 1
ATOM 622 C C . ASN A 1 89 ? 34.52667 12.80654 20.82810 1.000 73.54540 104 ASN A C 1
ATOM 623 O O . ASN A 1 89 ? 34.18009 11.91305 21.60719 1.000 66.03311 104 ASN A O 1
ATOM 628 N N . LEU A 1 90 ? 35.66315 13.46874 20.94930 1.000 64.12943 105 LEU A N 1
ATOM 629 C CA . LEU A 1 90 ? 36.45302 13.43999 22.16674 1.000 58.07752 105 LEU A CA 1
ATOM 630 C C . LEU A 1 90 ? 36.36405 14.84130 22.74716 1.000 71.85650 105 LEU A C 1
ATOM 631 O O . LEU A 1 90 ? 36.75925 15.80621 22.08852 1.000 69.08401 105 LEU A O 1
ATOM 636 N N . ASP A 1 91 ? 35.80821 14.95719 23.95225 1.000 74.97232 106 ASP A N 1
ATOM 637 C CA . ASP A 1 91 ? 35.77251 16.23010 24.66449 1.000 80.34892 106 ASP A CA 1
ATOM 638 C C . ASP A 1 91 ? 37.01678 16.34016 25.54028 1.000 75.02532 106 ASP A C 1
ATOM 639 O O . ASP A 1 91 ? 37.27197 15.46666 26.37679 1.000 74.61010 106 ASP A O 1
ATOM 644 N N . PHE A 1 92 ? 37.78560 17.41014 25.35442 1.000 70.99587 107 PHE A N 1
ATOM 645 C CA . PHE A 1 92 ? 39.05149 17.59749 26.04828 1.000 73.76677 107 PHE A CA 1
ATOM 646 C C . PHE A 1 92 ? 38.94894 18.72394 27.06247 1.000 78.87101 107 PHE A C 1
ATOM 647 O O . PHE A 1 92 ? 38.31719 19.75864 26.80514 1.000 83.97249 107 PHE A O 1
ATOM 655 N N . ASN A 1 93 ? 39.58886 18.50893 28.21015 1.000 81.10490 108 ASN A N 1
ATOM 656 C CA . ASN A 1 93 ? 39.77110 19.53020 29.24196 1.000 99.24294 108 ASN A CA 1
ATOM 657 C C . ASN A 1 93 ? 41.23766 19.45306 29.65493 1.000 89.17549 108 ASN A C 1
ATOM 658 O O . ASN A 1 93 ? 41.63303 18.54685 30.39439 1.000 83.06852 108 ASN A O 1
ATOM 663 N N . VAL A 1 94 ? 42.04109 20.38868 29.16113 1.000 87.19804 109 VAL A N 1
ATOM 664 C CA . VAL A 1 94 ? 43.48179 20.38214 29.37307 1.000 84.81736 109 VAL A CA 1
ATOM 665 C C . VAL A 1 94 ? 43.82106 21.42943 30.4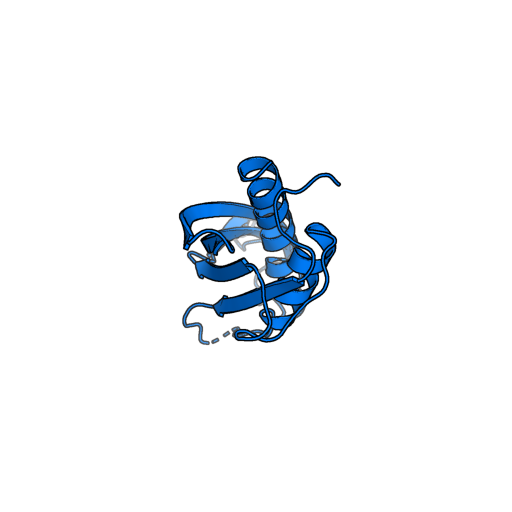1754 1.000 103.10601 109 VAL A C 1
ATOM 666 O O . VAL A 1 94 ? 43.38381 22.58254 30.32059 1.000 115.24937 109 VAL A O 1
ATOM 670 N N . VAL A 1 95 ? 44.59092 21.03072 31.41954 1.000 106.35956 110 VAL A N 1
ATOM 671 C CA . VAL A 1 95 ? 45.07484 21.93878 32.44503 1.000 113.26128 110 VAL A CA 1
ATOM 672 C C . VAL A 1 95 ? 46.59102 21.81794 32.44860 1.000 114.50515 110 VAL A C 1
ATOM 673 O O . VAL A 1 95 ? 47.14003 20.81034 32.91262 1.000 122.05649 110 VAL A O 1
ATOM 677 N N . PHE A 1 96 ? 47.26740 22.83732 31.92543 1.000 139.03288 111 PHE A N 1
ATOM 678 C CA . PHE A 1 96 ? 48.71852 22.83501 31.83453 1.000 137.22401 111 PHE A CA 1
ATOM 679 C C . PHE A 1 96 ? 49.34877 23.11331 33.19746 1.000 149.44578 111 PHE A C 1
ATOM 680 O O . PHE A 1 96 ? 48.66708 23.36212 34.19671 1.000 145.86003 111 PHE A O 1
ATOM 688 N N . LYS A 1 97 ? 50.68298 23.07286 33.23206 1.000 154.10974 112 LYS A N 1
ATOM 689 C CA . LYS A 1 97 ? 51.39781 23.38122 34.46437 1.000 162.94042 112 LYS A CA 1
ATOM 690 C C . LYS A 1 97 ? 51.21462 24.83898 34.86417 1.000 165.42136 112 LYS A C 1
ATOM 691 O O . LYS A 1 97 ? 51.25169 25.15919 36.05718 1.000 166.53706 112 LYS A O 1
ATOM 697 N N . ASP A 1 98 ? 51.00678 25.72898 33.88650 1.000 161.26412 113 ASP A N 1
ATOM 698 C CA . ASP A 1 98 ? 50.80314 27.14311 34.18712 1.000 161.54037 113 ASP A CA 1
ATOM 699 C C . ASP A 1 98 ? 49.49942 27.38026 34.93270 1.000 158.05686 113 ASP A C 1
ATOM 700 O O . ASP A 1 98 ? 49.42158 28.28141 35.77599 1.000 163.69336 113 ASP A O 1
ATOM 705 N N . GLY A 1 99 ? 48.47216 26.59269 34.63471 1.000 150.81396 114 GLY A N 1
ATOM 706 C CA . GLY A 1 99 ? 47.14682 26.79240 35.18120 1.000 150.97261 114 GLY A CA 1
ATOM 707 C C . GLY A 1 99 ? 46.11023 27.16249 34.14701 1.000 143.45962 114 GLY A C 1
ATOM 708 O O . GLY A 1 99 ? 44.90964 27.08558 34.44066 1.000 142.26932 114 GLY A O 1
ATOM 709 N N . SER A 1 100 ? 46.53246 27.56388 32.95122 1.000 139.22640 115 SER A N 1
ATOM 710 C CA . SER A 1 100 ? 45.59521 27.86258 31.88033 1.000 148.93305 115 SER A CA 1
ATOM 711 C C . SER A 1 100 ? 44.84074 26.60333 31.45578 1.000 140.68109 115 SER A C 1
ATOM 712 O O . SER A 1 100 ? 45.34306 25.48208 31.56764 1.000 127.34010 115 SER A O 1
ATOM 715 N N . SER A 1 101 ? 43.61312 26.80280 30.97227 1.000 142.09451 116 SER A N 1
ATOM 716 C CA . SER A 1 101 ? 42.71274 25.71884 30.60682 1.000 127.10045 116 SER A CA 1
ATOM 717 C C . SER A 1 101 ? 42.17481 25.93780 29.20198 1.000 127.86071 116 SER A C 1
ATOM 718 O O . SER A 1 101 ? 41.78381 27.05199 28.84034 1.000 138.42528 116 SER A O 1
ATOM 721 N N . GLN A 1 102 ? 42.14977 24.86546 28.41699 1.000 121.39777 117 GLN A N 1
ATOM 722 C CA . GLN A 1 102 ? 41.51123 24.85813 27.10886 1.000 114.77406 117 GLN A CA 1
ATOM 723 C C . GLN A 1 102 ? 40.49783 23.72822 27.08590 1.000 108.25152 117 GLN A C 1
ATOM 724 O O . GLN A 1 102 ? 40.84718 22.56956 27.33424 1.000 112.17356 117 GLN A O 1
ATOM 730 N N . ALA A 1 103 ? 39.24664 24.06747 26.80381 1.000 109.33808 118 ALA A N 1
ATOM 731 C CA . ALA A 1 103 ? 38.17943 23.08795 26.66187 1.000 106.12959 118 ALA A CA 1
ATOM 732 C C . ALA A 1 103 ? 37.67989 23.13511 25.22663 1.000 88.04197 118 ALA A C 1
ATOM 733 O O . ALA A 1 103 ? 37.23045 24.18502 24.75085 1.000 115.48127 118 ALA A O 1
ATOM 735 N N . PHE A 1 104 ? 37.75750 22.00217 24.54676 1.000 84.50079 119 PHE A N 1
ATOM 736 C CA . PHE A 1 104 ? 37.32006 21.90061 23.16539 1.000 80.10236 119 PHE A CA 1
ATOM 737 C C . PHE A 1 104 ? 37.18126 20.42230 22.84469 1.000 83.33235 119 PHE A C 1
ATOM 738 O O . PHE A 1 104 ? 37.62176 19.56009 23.61033 1.000 80.14327 119 PHE A O 1
ATOM 746 N N . SER A 1 105 ? 36.57419 20.13636 21.69323 1.000 83.24736 120 SER A N 1
ATOM 747 C CA . SER A 1 105 ? 36.36738 18.76761 21.24538 1.000 68.59412 120 SER A CA 1
ATOM 748 C C . SER A 1 105 ? 36.90434 18.59112 19.83225 1.000 75.59605 120 SER A C 1
ATOM 749 O O . SER A 1 105 ? 37.03207 19.55145 19.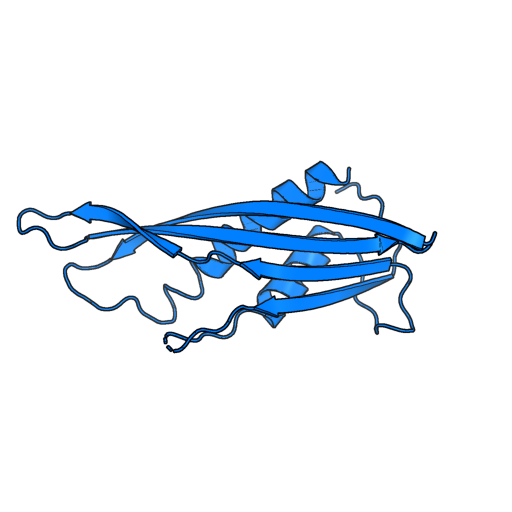06881 1.000 74.85145 120 SER A O 1
ATOM 752 N N . THR A 1 106 ? 37.20815 17.34682 19.48634 1.000 72.44794 121 THR A N 1
ATOM 753 C CA . THR A 1 106 ? 37.52019 16.97998 18.11719 1.000 70.16455 121 THR A CA 1
ATOM 754 C C . THR A 1 106 ? 36.67996 15.77004 17.74036 1.000 69.35983 121 THR A C 1
ATOM 755 O O . THR A 1 106 ? 36.14951 15.05832 18.60176 1.000 64.73090 121 THR A O 1
ATOM 759 N N . SER A 1 107 ? 36.60307 15.52349 16.43833 1.000 71.64208 122 SER A N 1
ATOM 760 C CA . SER A 1 107 ? 35.76457 14.48254 15.87299 1.000 62.08741 122 SER A CA 1
ATOM 761 C C . SER A 1 107 ? 36.62043 13.45350 15.14632 1.000 69.98428 122 SER A C 1
ATOM 762 O O . SER A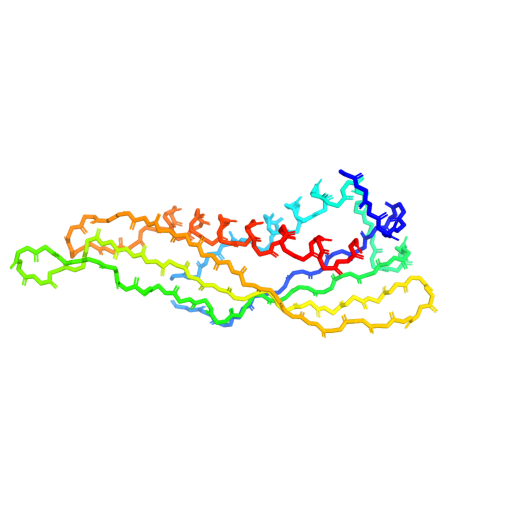 1 107 ? 37.75721 13.72755 14.75048 1.000 65.41646 122 SER A O 1
ATOM 765 N N . GLY A 1 108 ? 36.05429 12.25940 14.97706 1.000 71.41009 123 GLY A N 1
ATOM 766 C CA . GLY A 1 108 ? 36.69441 11.21063 14.20629 1.000 61.80948 123 GLY A CA 1
ATOM 767 C C . GLY A 1 108 ? 35.66691 10.20244 13.74300 1.000 63.44963 123 GLY A C 1
ATOM 768 O O . GLY A 1 108 ? 34.60111 10.06335 14.34945 1.000 73.69231 123 GLY A O 1
ATOM 769 N N . SER A 1 109 ? 35.98659 9.49523 12.65910 1.000 60.47429 124 SER A N 1
ATOM 770 C CA . SER A 1 109 ? 35.04549 8.52880 12.10827 1.000 66.42348 124 SER A CA 1
ATOM 771 C C . SER A 1 109 ? 35.79280 7.36514 11.47657 1.000 66.42412 124 SER A C 1
ATOM 772 O O . SER A 1 109 ? 36.99714 7.43284 11.22638 1.000 78.01896 124 SER A O 1
ATOM 775 N N . TYR A 1 110 ? 35.06066 6.27545 11.24133 1.000 63.45178 125 TYR A N 1
ATOM 776 C CA . TYR A 1 110 ? 35.65128 5.06987 10.67036 1.000 66.06337 125 TYR A CA 1
ATOM 777 C C . TYR A 1 110 ? 34.55640 4.25340 9.99712 1.000 68.69086 125 TYR A C 1
ATOM 778 O O . TYR A 1 110 ? 33.55557 3.90950 10.63472 1.000 63.43082 125 TYR A O 1
ATOM 787 N N . ASN A 1 111 ? 34.74748 3.95147 8.71518 1.000 65.17103 126 ASN A N 1
ATOM 788 C CA . ASN A 1 111 ? 33.79577 3.17119 7.93670 1.000 72.77637 126 ASN A CA 1
ATOM 789 C C . ASN A 1 111 ? 34.22152 1.70799 7.90807 1.000 75.85713 126 ASN A C 1
ATOM 790 O O . ASN A 1 111 ? 35.40356 1.39739 7.73255 1.000 73.84606 126 ASN A O 1
ATOM 795 N N . PHE A 1 112 ? 33.24995 0.81191 8.07772 1.000 69.36017 127 PHE A N 1
ATOM 796 C CA . PHE A 1 112 ? 33.50569 -0.62073 8.02501 1.000 63.31178 127 PHE A CA 1
ATOM 797 C C . PHE A 1 112 ? 32.27792 -1.32602 7.46379 1.000 78.72356 127 PHE A C 1
ATOM 798 O O . PHE A 1 112 ? 31.15139 -0.83403 7.58292 1.000 93.17265 127 PHE A O 1
ATOM 806 N N . GLU A 1 113 ? 32.51177 -2.47464 6.83299 1.000 82.21261 128 GLU A N 1
ATOM 807 C CA . GLU A 1 113 ? 31.44059 -3.29836 6.29577 1.000 86.94234 128 GLU A CA 1
ATOM 808 C C . GLU A 1 113 ? 31.01700 -4.35569 7.31064 1.000 85.79727 128 GLU A C 1
ATOM 809 O O . GLU A 1 113 ? 31.76874 -4.72353 8.21569 1.000 89.89305 128 GLU A O 1
ATOM 815 N N . ILE A 1 114 ? 29.79133 -4.85024 7.14552 1.000 83.80787 129 ILE A N 1
ATOM 816 C CA . ILE A 1 114 ? 29.25852 -5.88761 8.02024 1.000 95.04253 129 ILE A CA 1
ATOM 817 C C . ILE A 1 114 ? 28.33675 -6.77390 7.19232 1.000 98.22001 129 ILE A C 1
ATOM 818 O O . ILE A 1 114 ? 27.73772 -6.32874 6.20994 1.000 101.78804 129 ILE A O 1
ATOM 823 N N . SER A 1 115 ? 28.25635 -8.04827 7.57075 1.000 105.13238 130 SER A N 1
ATOM 824 C CA . SER A 1 115 ? 27.36935 -8.96936 6.87925 1.000 105.08279 130 SER A CA 1
ATOM 825 C C . SER A 1 115 ? 25.91196 -8.55945 7.10066 1.000 110.55478 130 SER A C 1
ATOM 826 O O . SER A 1 115 ? 25.56024 -8.03910 8.16309 1.000 117.41347 130 SER A O 1
ATOM 829 N N . PRO A 1 116 ? 25.04854 -8.78373 6.10898 1.000 109.20549 131 PRO A N 1
ATOM 830 C CA . PRO A 1 116 ? 23.67365 -8.25911 6.18216 1.000 106.99186 131 PRO A CA 1
ATOM 831 C C . PRO A 1 116 ? 22.88180 -8.82234 7.35768 1.000 109.78522 131 PRO A C 1
ATOM 832 O O . PRO A 1 116 ? 22.83835 -10.03538 7.58257 1.000 106.11896 131 PRO A O 1
ATOM 836 N N . ASN A 1 117 ? 22.24613 -7.91307 8.10189 1.000 113.75650 132 ASN A N 1
ATOM 837 C CA . ASN A 1 117 ? 21.39316 -8.23635 9.24893 1.000 119.35126 132 ASN A CA 1
ATOM 838 C C . ASN A 1 117 ? 22.09719 -9.17054 10.23034 1.000 122.86948 132 ASN A C 1
ATOM 839 O O . ASN A 1 117 ? 21.55258 -10.18674 10.66768 1.000 128.66952 132 ASN A O 1
ATOM 844 N N . SER A 1 118 ? 23.33080 -8.82063 10.56898 1.000 118.39343 133 SER A N 1
ATOM 845 C CA . SER A 1 118 ? 24.02376 -9.41500 11.69907 1.000 114.10459 133 SER A CA 1
ATOM 846 C C . SER A 1 118 ? 24.26038 -8.33756 12.74570 1.000 107.68444 133 SER A C 1
ATOM 847 O O . SER A 1 118 ? 24.05935 -7.14488 12.49841 1.000 103.59664 133 SER A O 1
ATOM 850 N N . ILE A 1 119 ? 24.67589 -8.76854 13.92446 1.000 111.10733 134 ILE A N 1
ATOM 851 C CA . ILE A 1 119 ? 24.96370 -7.84938 15.01682 1.000 114.56401 134 ILE A CA 1
ATOM 852 C C . ILE A 1 119 ? 26.44167 -7.49185 14.97476 1.000 110.50224 134 ILE A C 1
ATOM 853 O O . ILE A 1 119 ? 27.30139 -8.35155 14.74936 1.000 107.09088 134 ILE A O 1
ATOM 858 N N . ILE A 1 120 ? 26.73583 -6.20701 15.16713 1.000 104.23697 135 ILE A N 1
ATOM 859 C CA . ILE A 1 120 ? 28.11541 -5.73675 15.15230 1.000 89.75241 135 ILE A CA 1
ATOM 860 C C . ILE A 1 120 ? 28.87860 -6.40328 16.28556 1.000 86.51496 135 ILE A C 1
ATOM 861 O O . ILE A 1 120 ? 28.52903 -6.25239 17.46278 1.000 89.30294 135 ILE A O 1
ATOM 866 N N . SER A 1 121 ? 29.93341 -7.13310 15.93911 1.000 86.69939 136 SER A N 1
ATOM 867 C CA . SER A 1 121 ? 30.69838 -7.84150 16.94968 1.000 86.57939 136 SER A CA 1
ATOM 868 C C . SER A 1 121 ? 31.39590 -6.85774 17.88411 1.000 88.84722 136 SER A C 1
ATOM 869 O O . SER A 1 121 ? 31.55417 -5.66978 17.58135 1.000 81.21517 136 SER A O 1
ATOM 872 N N . ASP A 1 122 ? 31.80990 -7.37278 19.04606 1.000 76.23120 137 ASP A N 1
ATOM 873 C CA . ASP A 1 122 ? 32.58253 -6.55465 19.97132 1.000 85.50344 137 ASP A CA 1
ATOM 874 C C . ASP A 1 122 ? 33.93561 -6.18230 19.37925 1.000 83.76017 137 ASP A C 1
ATOM 875 O O . ASP A 1 122 ? 34.44220 -5.08351 19.63638 1.000 84.58359 137 ASP A O 1
ATOM 880 N N . SER A 1 123 ? 34.52320 -7.07303 18.57508 1.000 87.17098 138 SER A N 1
ATOM 881 C CA . SER A 1 123 ? 35.77469 -6.75127 17.89762 1.000 73.67426 138 SER A CA 1
ATOM 882 C C . SER A 1 123 ? 35.58349 -5.60318 16.91516 1.000 73.13080 138 SER A C 1
ATOM 883 O O . SER A 1 123 ? 36.39597 -4.67359 16.87232 1.000 76.20209 138 SER A O 1
ATOM 886 N N . ALA A 1 124 ? 34.51025 -5.64657 16.12461 1.000 65.46449 139 ALA A N 1
ATOM 887 C CA . ALA A 1 124 ? 34.24017 -4.56428 15.18648 1.000 72.57515 139 ALA A CA 1
ATOM 888 C C . ALA A 1 124 ? 33.94961 -3.26124 15.92134 1.000 76.30096 139 ALA A C 1
ATOM 889 O O . ALA A 1 124 ? 34.37296 -2.18657 15.48042 1.000 67.74940 139 ALA A O 1
ATOM 891 N N . ARG A 1 125 ? 33.22874 -3.33678 17.04390 1.000 75.95928 140 ARG A N 1
ATOM 892 C CA . ARG A 1 125 ? 32.94291 -2.13628 17.82381 1.000 75.46978 140 ARG A CA 1
ATOM 893 C C . ARG A 1 125 ? 34.22335 -1.53008 18.38390 1.000 75.20860 140 ARG A C 1
ATOM 894 O O . ARG A 1 125 ? 34.44065 -0.31422 18.29183 1.000 69.39910 140 ARG A O 1
ATOM 902 N N . TYR A 1 126 ? 35.08608 -2.37092 18.95616 1.000 71.40046 141 TYR A N 1
ATOM 903 C CA . TYR A 1 126 ? 36.35616 -1.90791 19.50352 1.000 69.45373 141 TYR A CA 1
ATOM 904 C C . TYR A 1 126 ? 37.20716 -1.22138 18.43695 1.000 59.58501 141 TYR A C 1
ATOM 905 O O . TYR A 1 126 ? 37.68506 -0.09939 18.63826 1.000 66.05763 141 TYR A O 1
ATOM 914 N N A GLU A 1 127 ? 37.41213 -1.88625 17.29616 0.498 63.49976 142 GLU A N 1
ATOM 915 N N B GLU A 1 127 ? 37.40733 -1.88178 17.29455 0.502 63.41019 142 GLU A N 1
ATOM 916 C CA A GLU A 1 127 ? 38.27109 -1.31690 16.26048 0.498 68.37057 142 GLU A CA 1
ATOM 917 C CA B GLU A 1 127 ? 38.28525 -1.31643 16.27453 0.502 68.62643 142 GLU A CA 1
ATOM 918 C C A GLU A 1 127 ? 37.70309 -0.01093 15.73337 0.498 69.50133 142 GLU A C 1
ATOM 919 C C B GLU A 1 127 ? 37.71080 -0.03466 15.68664 0.502 69.46446 142 GLU A C 1
ATOM 920 O O A GLU A 1 127 ? 38.44615 0.95084 15.50453 0.498 65.38720 142 GLU A O 1
ATOM 921 O O B GLU A 1 127 ? 38.46642 0.89496 15.38178 0.502 66.45884 142 GLU A O 1
ATOM 932 N N . ALA A 1 128 ? 36.38432 0.04232 15.53734 1.000 73.23758 143 ALA A N 1
ATOM 933 C CA . ALA A 1 128 ? 35.76328 1.25448 15.02289 1.000 62.49836 143 ALA A CA 1
ATOM 934 C C . ALA A 1 128 ? 35.95786 2.42178 15.97764 1.000 74.80150 143 ALA A C 1
ATOM 935 O O . ALA A 1 128 ? 36.23555 3.54614 15.54390 1.000 68.32028 143 ALA A O 1
ATOM 937 N N . ILE A 1 129 ? 35.81782 2.17378 17.28104 1.000 71.05120 144 ILE A N 1
ATOM 938 C CA . ILE A 1 129 ? 36.03375 3.22978 18.26215 1.000 70.09480 144 ILE A CA 1
ATOM 939 C C . ILE A 1 129 ? 37.50827 3.59498 18.33059 1.000 72.11466 144 ILE A C 1
ATOM 940 O O . ILE A 1 129 ? 37.86579 4.77558 18.41058 1.000 78.32275 144 ILE A O 1
ATOM 945 N N . ARG A 1 130 ? 38.38651 2.58855 18.28900 1.000 64.02687 145 ARG A N 1
ATOM 946 C CA . ARG A 1 130 ? 39.82281 2.84198 18.32086 1.000 65.57271 145 ARG A CA 1
ATOM 947 C C . ARG A 1 130 ? 40.24903 3.72546 17.15988 1.000 70.00102 145 ARG A C 1
ATOM 948 O O . ARG A 1 130 ? 40.97268 4.71190 17.34374 1.000 68.19142 145 ARG A O 1
ATOM 956 N N . ALA A 1 131 ? 39.79994 3.38732 15.95182 1.000 61.23022 146 ALA A N 1
ATOM 957 C CA . ALA A 1 131 ? 40.26881 4.09445 14.76935 1.000 56.72247 146 ALA A CA 1
ATOM 958 C C . ALA A 1 131 ? 39.70159 5.50374 14.71248 1.000 63.27924 146 ALA A C 1
ATOM 959 O O . ALA A 1 131 ? 40.42683 6.45822 14.40733 1.000 62.19794 146 ALA A O 1
ATOM 961 N N . ALA A 1 132 ? 38.40812 5.65635 15.01231 1.000 57.77126 147 ALA A N 1
ATOM 962 C CA . ALA A 1 132 ? 37.81582 6.98162 15.04370 1.000 60.90888 147 ALA A CA 1
ATOM 963 C C . ALA A 1 132 ? 38.45451 7.84207 16.12808 1.000 67.04822 147 ALA A C 1
ATOM 964 O O . ALA A 1 132 ? 38.72786 9.02838 15.90783 1.000 66.08651 147 ALA A O 1
ATOM 966 N N . SER A 1 133 ? 38.70479 7.26506 17.30527 1.000 67.66640 148 SER A N 1
ATOM 967 C CA . SER A 1 133 ? 39.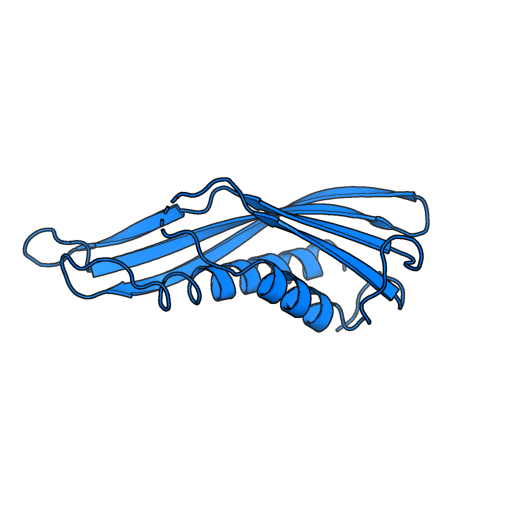39470 8.01602 18.34784 1.000 73.94145 148 SER A CA 1
ATOM 968 C C . SER A 1 133 ? 40.80444 8.38116 17.90739 1.000 71.47133 148 SER A C 1
ATOM 969 O O . SER A 1 133 ? 41.28841 9.48095 18.19518 1.000 66.07811 148 SER A O 1
ATOM 972 N N . SER A 1 134 ? 41.47663 7.47487 17.19885 1.000 63.35011 149 SER A N 1
ATOM 973 C CA . SER A 1 134 ? 42.81053 7.78872 16.70358 1.000 72.55278 149 SER A CA 1
ATOM 974 C C . SER A 1 134 ? 42.79213 9.03221 15.82343 1.000 67.37232 149 SER A C 1
ATOM 975 O O . SER A 1 134 ? 43.64926 9.91086 15.96517 1.000 69.84885 149 SER A O 1
ATOM 978 N N . GLU A 1 135 ? 41.81113 9.13470 14.92016 1.000 66.76951 150 GLU A N 1
ATOM 979 C CA . GLU A 1 135 ? 41.70498 10.31810 14.07162 1.000 70.04651 150 GLU A CA 1
ATOM 980 C C . GLU A 1 135 ? 41.40056 11.56295 14.89844 1.000 67.34453 150 GLU A C 1
ATOM 981 O O . GLU A 1 135 ? 41.96150 12.63894 14.65473 1.000 75.01704 150 GLU A O 1
ATOM 987 N N . ALA A 1 136 ? 40.51690 11.43104 15.88612 1.000 62.69148 151 ALA A N 1
ATOM 988 C CA . ALA A 1 136 ? 40.17311 12.55698 16.74329 1.000 58.81988 151 ALA A CA 1
ATOM 989 C C . ALA A 1 136 ? 41.38381 13.06342 17.52188 1.000 73.18064 151 ALA A C 1
ATOM 990 O O . ALA A 1 136 ? 41.54759 14.27695 17.71279 1.000 69.32298 151 ALA A O 1
ATOM 992 N N . PHE A 1 137 ? 42.23268 12.14800 18.00016 1.000 61.76547 152 PHE A N 1
ATOM 993 C CA . PHE A 1 1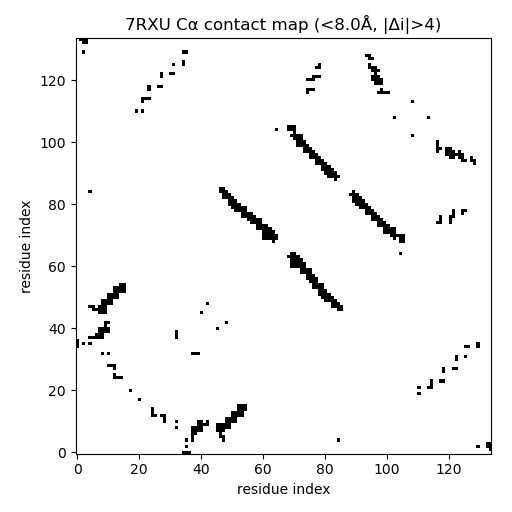37 ? 43.44111 12.55249 18.71503 1.000 63.07912 152 PHE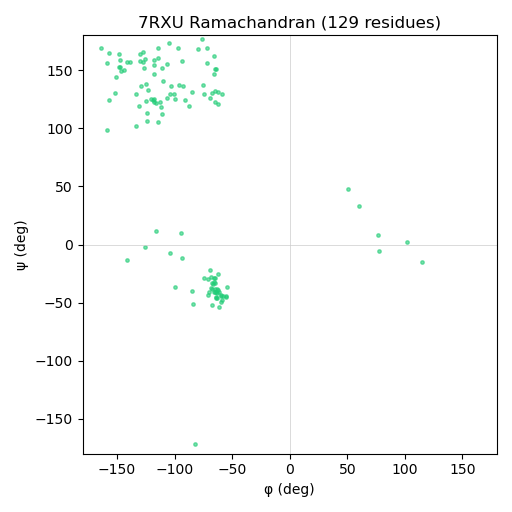 A CA 1
ATOM 994 C C . PHE A 1 137 ? 44.40064 13.29406 17.79758 1.000 70.52496 152 PHE A C 1
ATOM 995 O O . PHE A 1 137 ? 45.01886 14.28146 18.21088 1.000 74.45527 152 PHE A O 1
ATOM 1003 N N . ASP A 1 138 ? 44.54836 12.82372 16.55336 1.000 66.89230 153 ASP A N 1
ATOM 1004 C CA . ASP A 1 138 ? 45.40669 13.51895 15.59993 1.000 65.07415 153 ASP A CA 1
ATOM 1005 C C . ASP A 1 138 ? 44.99517 14.97846 15.44163 1.000 70.66480 153 ASP A C 1
ATOM 1006 O O . ASP A 1 138 ? 45.84765 15.87485 15.45345 1.000 73.02087 153 ASP A O 1
ATOM 1011 N N . GLU A 1 139 ? 43.69317 15.24722 15.31798 1.000 60.53518 154 GLU A N 1
ATOM 1012 C CA . GLU A 1 139 ? 43.26772 16.63793 15.21704 1.000 68.60187 154 GLU A CA 1
ATOM 1013 C C . GLU A 1 139 ? 43.41910 17.37410 16.53935 1.000 72.17275 154 GLU A C 1
ATOM 1014 O O . GLU A 1 139 ? 43.66195 18.58488 16.54482 1.000 78.51508 154 GLU A O 1
ATOM 1020 N N . PHE A 1 140 ? 43.29909 16.66644 17.66315 1.000 69.79542 155 PHE A N 1
ATOM 1021 C CA . PHE A 1 140 ? 43.63129 17.26943 18.94725 1.000 75.52797 155 PHE A CA 1
ATOM 1022 C C . PHE A 1 140 ? 45.08756 17.72021 18.97852 1.000 71.03953 155 PHE A C 1
ATOM 1023 O O . PHE A 1 140 ? 45.39222 18.81849 19.45739 1.000 71.98959 155 PHE A O 1
ATOM 1031 N N . ILE A 1 141 ? 46.00146 16.88991 18.46332 1.000 68.96051 156 ILE A N 1
ATOM 1032 C CA . ILE A 1 141 ? 47.41728 17.25050 18.44539 1.000 74.30717 156 ILE A CA 1
ATOM 1033 C C . ILE A 1 141 ? 47.63539 18.53428 17.65436 1.000 76.27028 156 ILE A C 1
ATOM 1034 O O . ILE A 1 141 ? 48.29911 19.46765 18.11803 1.000 84.81539 156 ILE A O 1
ATOM 1039 N N . SER A 1 142 ? 47.07010 18.60005 16.45111 1.000 69.30530 157 SER A N 1
ATOM 1040 C CA . SER A 1 142 ? 47.30124 19.75381 15.59013 1.000 81.68301 157 SER A CA 1
ATOM 1041 C C . SER A 1 142 ? 46.65234 21.02199 16.14477 1.000 82.66868 157 SER A C 1
ATOM 1042 O O . SER A 1 142 ? 47.12777 22.13206 15.89075 1.000 92.40799 157 SER A O 1
ATOM 1045 N N . VAL A 1 143 ? 45.57148 20.87714 16.91387 1.000 78.98128 158 VAL A N 1
ATOM 1046 C CA . VAL A 1 143 ? 44.93410 22.02458 17.55599 1.000 82.40867 158 VAL A CA 1
ATOM 1047 C C . VAL A 1 143 ? 45.86884 22.63578 18.58579 1.000 102.91549 158 VAL A C 1
ATOM 1048 O O . VAL A 1 143 ? 45.87526 23.85582 18.79376 1.000 113.20412 158 VAL A O 1
ATOM 1052 N N . ILE A 1 144 ? 46.68914 21.80823 19.22288 1.000 110.31482 159 ILE A N 1
ATOM 1053 C CA . ILE A 1 144 ? 47.56044 22.26886 20.29436 1.000 111.44488 159 ILE A CA 1
ATOM 1054 C C . ILE A 1 144 ? 48.86706 22.83187 19.75214 1.000 117.61256 159 ILE A C 1
ATOM 1055 O O . ILE A 1 144 ? 49.35577 23.85393 20.23936 1.000 124.27366 159 ILE A O 1
ATOM 1060 N N . ALA A 1 145 ? 49.44073 22.19639 18.73682 1.000 118.75548 160 ALA A N 1
ATOM 1061 C CA . ALA A 1 145 ? 50.64380 22.71750 18.09726 1.000 114.68485 160 ALA A CA 1
ATOM 1062 C C . ALA A 1 145 ? 50.32375 23.92734 17.22052 1.000 119.63922 160 ALA A C 1
ATOM 1063 O O . ALA A 1 145 ? 49.92541 24.98450 17.71594 1.000 121.07026 160 ALA A O 1
#

B-factor: mean 99.08, std 30.7, range [52.94, 215.52]

Organism: Campylobacter jejuni (NCBI:txid197)